Protein AF-A0A5E4B7V4-F1 (afdb_monomer_lite)

Secondary structure (DSSP, 8-state):
------S-----PPP---HHHHHHHHHHHHHHHHHSTT-B-TTT-SBP-EEETTTTEEE-HHHHHHHHHH----EEEHHHHHTS-HHHHHHHHHHHS--S---TTS-PPP---TT-----

Organism: Marmota monax (NCBI:txid9995)

InterPro domains:
  IPR000315 B-box-type zinc finger [PS50119] (36-78)
  IPR000315 B-box-type zinc finger [SM00336] (36-78)
  IPR047153 TRIM45/56/19-like [PTHR25462] (17-106)

Radius of gyration: 20.03 Å; chains: 1; bounding box: 37×35×58 Å

Structure (mmCIF, N/CA/C/O backbone):
data_AF-A0A5E4B7V4-F1
#
_entry.id   AF-A0A5E4B7V4-F1
#
loop_
_atom_site.group_PDB
_atom_site.id
_atom_site.type_symbol
_atom_site.label_atom_id
_atom_site.label_alt_id
_atom_site.label_comp_id
_atom_site.label_asym_id
_atom_site.label_entity_id
_atom_site.label_seq_id
_atom_site.pdbx_PDB_ins_code
_atom_site.Cartn_x
_atom_site.Cartn_y
_atom_site.Cartn_z
_atom_site.occupancy
_atom_site.B_iso_or_equiv
_atom_site.auth_seq_id
_atom_site.auth_comp_id
_atom_site.auth_asym_id
_atom_site.auth_atom_id
_atom_site.pdbx_PDB_model_num
ATOM 1 N N . MET A 1 1 ? 10.249 -8.109 -40.694 1.00 36.47 1 MET A N 1
ATOM 2 C CA . MET A 1 1 ? 10.141 -8.622 -42.080 1.00 36.47 1 MET A CA 1
ATOM 3 C C . MET A 1 1 ? 9.279 -9.877 -42.049 1.00 36.47 1 MET A C 1
ATOM 5 O O . MET A 1 1 ? 9.259 -10.542 -41.027 1.00 36.47 1 MET A O 1
ATOM 9 N N . ARG A 1 2 ? 8.465 -10.070 -43.091 1.00 49.50 2 ARG A N 1
ATOM 10 C CA . ARG A 1 2 ? 7.203 -10.840 -43.136 1.00 49.50 2 ARG A CA 1
ATOM 11 C C . ARG A 1 2 ? 7.325 -12.331 -42.787 1.00 49.50 2 ARG A C 1
ATOM 13 O O . ARG A 1 2 ? 8.244 -12.977 -43.273 1.00 49.50 2 ARG A O 1
ATOM 20 N N . CYS A 1 3 ? 6.285 -12.877 -42.153 1.00 35.44 3 CYS A N 1
ATOM 21 C CA . CYS A 1 3 ? 5.875 -14.269 -42.360 1.00 35.44 3 CYS A CA 1
ATOM 22 C C . CYS A 1 3 ? 4.579 -14.297 -43.186 1.00 35.44 3 CYS A C 1
ATOM 24 O O . CYS A 1 3 ? 3.659 -13.514 -42.948 1.00 35.44 3 CYS A O 1
ATOM 26 N N . LEU A 1 4 ? 4.550 -15.163 -44.199 1.00 48.69 4 LEU A N 1
ATOM 27 C CA . LEU A 1 4 ? 3.425 -15.401 -45.102 1.00 48.69 4 LEU A CA 1
ATOM 28 C C . LEU A 1 4 ? 2.627 -16.639 -44.645 1.00 48.69 4 LEU A C 1
ATOM 30 O O . LEU A 1 4 ? 3.199 -17.714 -44.556 1.00 48.69 4 LEU A O 1
ATOM 34 N N . LYS A 1 5 ? 1.310 -16.433 -44.484 1.00 45.69 5 LYS A N 1
ATOM 35 C CA . LYS A 1 5 ? 0.146 -17.285 -44.836 1.00 45.69 5 LYS A CA 1
ATOM 36 C C . LYS A 1 5 ? -0.046 -18.691 -44.217 1.00 45.69 5 LYS A C 1
ATOM 38 O O . LYS A 1 5 ? 0.752 -19.588 -44.436 1.00 45.69 5 LYS A O 1
ATOM 43 N N . GLY A 1 6 ? -1.260 -18.919 -43.695 1.00 37.03 6 GLY A N 1
ATOM 44 C CA . GLY A 1 6 ? -1.952 -20.221 -43.681 1.00 37.03 6 GLY A CA 1
ATOM 45 C C . GLY A 1 6 ? -3.281 -20.175 -42.901 1.00 37.03 6 GLY A C 1
ATOM 46 O O . GLY A 1 6 ? -3.258 -19.680 -41.781 1.00 37.03 6 GLY A O 1
ATOM 47 N N . PRO A 1 7 ? -4.435 -20.602 -43.462 1.00 56.50 7 PRO A N 1
ATOM 48 C CA . PRO A 1 7 ? -5.721 -20.585 -42.767 1.00 56.50 7 PRO A CA 1
ATOM 49 C C . PRO A 1 7 ? -5.933 -21.891 -41.990 1.00 56.50 7 PRO A C 1
ATOM 51 O O . PRO A 1 7 ? -5.760 -22.971 -42.549 1.00 56.50 7 PRO A O 1
ATOM 54 N N . GLY A 1 8 ? -6.355 -21.776 -40.733 1.00 52.19 8 GLY A N 1
ATOM 55 C CA . GLY A 1 8 ? -6.670 -22.919 -39.877 1.00 52.19 8 GLY A CA 1
ATOM 56 C C . GLY A 1 8 ? -5.513 -23.307 -38.965 1.00 52.19 8 GLY A C 1
ATOM 57 O O . GLY A 1 8 ? -4.821 -24.283 -39.222 1.00 52.19 8 GLY A O 1
ATOM 58 N N . CYS A 1 9 ? -5.339 -22.547 -37.889 1.00 39.94 9 CYS A N 1
ATOM 59 C CA . CYS A 1 9 ? -4.770 -23.068 -36.657 1.00 39.94 9 CYS A CA 1
ATOM 60 C C . CYS A 1 9 ? -5.764 -22.687 -35.568 1.00 39.94 9 CYS A C 1
ATOM 62 O O . CYS A 1 9 ? -6.059 -21.502 -35.401 1.00 39.94 9 CYS A O 1
ATOM 64 N N . ASP A 1 10 ? -6.332 -23.694 -34.918 1.00 47.66 10 ASP A N 1
ATOM 65 C CA . ASP A 1 10 ? -7.033 -23.572 -33.652 1.00 47.66 10 ASP A CA 1
ATOM 66 C C . ASP A 1 10 ? -6.253 -22.622 -32.738 1.00 47.66 10 ASP A C 1
ATOM 68 O O . ASP A 1 10 ? -5.070 -22.840 -32.465 1.00 47.66 10 ASP A O 1
ATOM 72 N N . ASP A 1 11 ? -6.892 -21.525 -32.333 1.00 47.38 11 ASP A N 1
ATOM 73 C CA . ASP A 1 11 ? -6.299 -20.535 -31.437 1.00 47.38 11 ASP A CA 1
ATOM 74 C C . ASP A 1 11 ? -6.340 -21.075 -30.000 1.00 47.38 11 ASP A C 1
ATOM 76 O O . ASP A 1 11 ? -7.063 -20.584 -29.143 1.00 47.38 11 ASP A O 1
ATOM 80 N N . ASP A 1 12 ? -5.552 -22.120 -29.747 1.00 54.62 12 ASP A N 1
ATOM 81 C CA . ASP A 1 12 ? -4.991 -22.419 -28.427 1.00 54.62 12 ASP A CA 1
ATOM 82 C C . ASP A 1 12 ? -3.708 -21.583 -28.262 1.00 54.62 12 ASP A C 1
ATOM 84 O O . ASP A 1 12 ? -2.629 -22.076 -27.936 1.00 54.62 12 ASP A O 1
ATOM 88 N N . SER A 1 13 ? -3.785 -20.288 -28.595 1.00 51.75 13 SER A N 1
ATOM 89 C CA . SER A 1 13 ? -2.737 -19.357 -28.196 1.00 51.75 13 SER A CA 1
ATOM 90 C C . SER A 1 13 ? -2.898 -19.154 -26.693 1.00 51.75 13 SER A C 1
ATOM 92 O O . SER A 1 13 ? -3.989 -18.762 -26.262 1.00 51.75 13 SER A O 1
ATOM 94 N N . PRO A 1 14 ? -1.854 -19.379 -25.870 1.00 56.81 14 PRO A N 1
ATOM 95 C CA . PRO A 1 14 ? -1.917 -18.972 -24.476 1.00 56.81 14 PRO A CA 1
ATOM 96 C C . PRO A 1 14 ? -2.301 -17.488 -24.452 1.00 56.81 14 PRO A C 1
ATOM 98 O O . PRO A 1 14 ? -1.778 -16.724 -25.277 1.00 56.81 14 PRO A O 1
ATOM 101 N N . PRO A 1 15 ? -3.254 -17.081 -23.592 1.00 60.84 15 PRO A N 1
ATOM 102 C CA . PRO A 1 15 ? -3.724 -15.707 -23.563 1.00 60.84 15 PRO A CA 1
ATOM 103 C C . PRO A 1 15 ? -2.495 -14.817 -23.449 1.00 60.84 15 PRO A C 1
ATOM 105 O O . PRO A 1 15 ? -1.705 -15.003 -22.530 1.00 60.84 15 PRO A O 1
ATOM 108 N N . LEU A 1 16 ? -2.304 -13.914 -24.419 1.00 56.62 16 LEU A N 1
ATOM 109 C CA . LEU A 1 16 ? -1.231 -12.923 -24.388 1.00 56.62 16 LEU A CA 1
ATOM 110 C C . LEU A 1 16 ? -1.177 -12.363 -22.967 1.00 56.62 16 LEU A C 1
ATOM 112 O O . LEU A 1 16 ? -2.162 -11.759 -22.532 1.00 56.62 16 LEU A O 1
ATOM 116 N N . ASP A 1 17 ? -0.087 -12.629 -22.240 1.00 65.44 17 ASP A N 1
ATOM 117 C CA . ASP A 1 17 ? 0.068 -12.201 -20.854 1.00 65.44 17 ASP A CA 1
ATOM 118 C C . ASP A 1 17 ? -0.070 -10.679 -20.839 1.00 65.44 17 ASP A C 1
ATOM 120 O O . ASP A 1 17 ? 0.830 -9.933 -21.238 1.00 65.44 17 ASP A O 1
ATOM 124 N N . ASN A 1 18 ? -1.249 -10.189 -20.458 1.00 77.38 18 ASN A N 1
ATOM 125 C CA . ASN A 1 18 ? -1.529 -8.765 -20.404 1.00 77.38 18 ASN A CA 1
ATOM 126 C C . ASN A 1 18 ? -0.908 -8.233 -19.113 1.00 77.38 18 ASN A C 1
ATOM 128 O O . ASN A 1 18 ? -1.614 -7.810 -18.202 1.00 77.38 18 ASN A O 1
ATOM 132 N N . VAL A 1 19 ? 0.426 -8.242 -19.047 1.00 78.38 19 VAL A N 1
ATOM 133 C CA . VAL A 1 19 ? 1.234 -7.840 -17.884 1.00 78.38 19 VAL A CA 1
ATOM 134 C C . VAL A 1 19 ? 0.817 -6.458 -17.375 1.00 78.38 19 VAL A C 1
ATOM 136 O O . VAL A 1 19 ? 0.809 -6.198 -16.175 1.00 78.38 19 VAL A O 1
ATOM 139 N N . PHE A 1 20 ? 0.397 -5.566 -18.279 1.00 78.69 20 PHE A N 1
ATOM 140 C CA . PHE A 1 20 ? -0.181 -4.274 -17.913 1.00 78.69 20 PHE A CA 1
ATOM 141 C C . PHE A 1 20 ? -1.455 -4.411 -17.067 1.00 78.69 20 PHE A C 1
ATOM 143 O O . PHE A 1 20 ? -1.584 -3.756 -16.032 1.00 78.69 20 PHE A O 1
ATOM 150 N N . PHE A 1 21 ? -2.396 -5.246 -17.511 1.00 77.62 21 PHE A N 1
ATOM 151 C CA . PHE A 1 21 ? -3.659 -5.472 -16.818 1.00 77.62 21 PHE A CA 1
ATOM 152 C C . PHE A 1 21 ? -3.432 -6.161 -15.472 1.00 77.62 21 PHE A C 1
ATOM 154 O O . PHE A 1 21 ? -3.998 -5.731 -14.472 1.00 77.62 21 PHE A O 1
ATOM 161 N N . GLU A 1 22 ? -2.542 -7.152 -15.418 1.00 80.56 22 GLU A N 1
ATOM 162 C CA . GLU A 1 22 ? -2.170 -7.814 -14.165 1.00 80.56 22 GLU A CA 1
ATOM 163 C C . GLU A 1 22 ? -1.540 -6.843 -13.166 1.00 80.56 22 GLU A C 1
ATOM 165 O O . GLU A 1 22 ? -1.892 -6.850 -11.985 1.00 80.56 22 GLU A O 1
ATOM 170 N N . ASN A 1 23 ? -0.645 -5.966 -13.632 1.00 81.44 23 ASN A N 1
ATOM 171 C CA . ASN A 1 23 ? -0.013 -4.973 -12.774 1.00 81.44 23 ASN A CA 1
ATOM 172 C C . ASN A 1 23 ? -1.032 -3.958 -12.239 1.00 81.44 23 ASN A C 1
ATOM 174 O O . ASN A 1 23 ? -1.06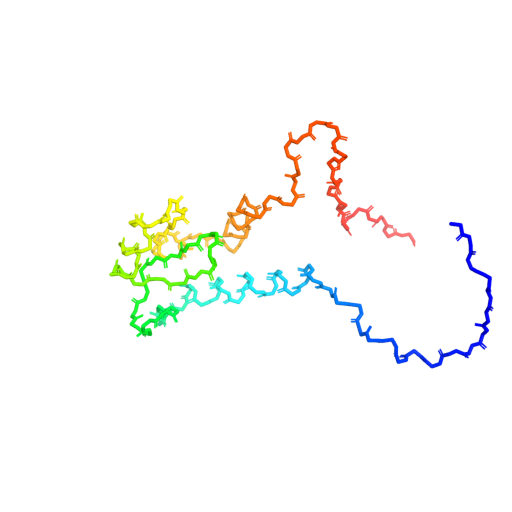7 -3.660 -11.045 1.00 81.44 23 ASN A O 1
ATOM 178 N N . LEU A 1 24 ? -1.926 -3.481 -13.108 1.00 84.38 24 LEU A N 1
ATOM 179 C CA . LEU A 1 24 ? -3.013 -2.595 -12.705 1.00 84.38 24 LEU A CA 1
ATOM 180 C C . LEU A 1 24 ? -3.936 -3.273 -11.685 1.00 84.38 24 LEU A C 1
ATOM 182 O O . LEU A 1 24 ? -4.287 -2.675 -10.667 1.00 84.38 24 LEU A O 1
ATOM 186 N N . GLN A 1 25 ? -4.313 -4.525 -11.934 1.00 85.44 25 GLN A N 1
ATOM 187 C CA . GLN A 1 25 ? -5.161 -5.297 -11.035 1.00 85.44 25 GLN A CA 1
ATOM 188 C C . GLN A 1 25 ? -4.486 -5.506 -9.675 1.00 85.44 25 GLN A C 1
ATOM 190 O O . GLN A 1 25 ? -5.149 -5.361 -8.646 1.00 85.44 25 GLN A O 1
ATOM 195 N N . ARG A 1 26 ? -3.174 -5.773 -9.650 1.00 84.81 26 ARG A N 1
ATOM 196 C CA . ARG A 1 26 ? -2.383 -5.870 -8.416 1.00 84.81 26 ARG A CA 1
ATOM 197 C C . ARG A 1 26 ? -2.438 -4.567 -7.620 1.00 84.81 26 ARG A C 1
ATOM 199 O O . ARG A 1 26 ? -2.809 -4.601 -6.447 1.00 84.81 26 ARG A O 1
ATOM 206 N N . HIS A 1 27 ? -2.172 -3.423 -8.251 1.00 86.81 27 HIS A N 1
ATOM 207 C CA . HIS A 1 27 ? -2.225 -2.124 -7.572 1.00 86.81 27 HIS A CA 1
ATOM 208 C C . HIS A 1 27 ? -3.632 -1.795 -7.042 1.00 86.81 27 HIS A C 1
ATOM 210 O O . HIS A 1 27 ? -3.781 -1.303 -5.923 1.00 86.81 27 HIS A O 1
ATOM 216 N N . ILE A 1 28 ? -4.687 -2.094 -7.808 1.00 87.88 28 ILE A N 1
ATOM 217 C CA . ILE A 1 28 ? -6.074 -1.895 -7.356 1.00 87.88 28 ILE A CA 1
ATOM 218 C C . ILE A 1 28 ? -6.398 -2.812 -6.170 1.00 87.88 28 ILE A C 1
ATOM 220 O O . ILE A 1 28 ? -7.060 -2.386 -5.222 1.00 87.88 28 ILE A O 1
ATOM 224 N N . SER A 1 29 ? -5.934 -4.062 -6.204 1.00 88.06 29 SER A N 1
ATOM 225 C CA . SER A 1 29 ? -6.131 -5.020 -5.113 1.00 88.06 29 SER A CA 1
ATOM 226 C C . SER A 1 29 ? -5.492 -4.526 -3.818 1.00 88.06 29 SER A C 1
ATOM 228 O O . SER A 1 29 ? -6.122 -4.556 -2.763 1.00 88.06 29 SER A O 1
ATOM 230 N N . VAL A 1 30 ? -4.269 -4.009 -3.908 1.00 87.75 30 VAL A N 1
ATOM 231 C CA . VAL A 1 30 ? -3.575 -3.381 -2.784 1.00 87.75 30 VAL A CA 1
ATOM 232 C C . VAL A 1 30 ? -4.354 -2.184 -2.253 1.00 87.75 30 VAL A C 1
ATOM 234 O O . VAL A 1 30 ? -4.552 -2.079 -1.048 1.00 87.75 30 VAL A O 1
ATOM 237 N N . TYR A 1 31 ? -4.810 -1.281 -3.126 1.00 89.12 31 TYR A N 1
ATOM 238 C CA . TYR A 1 31 ? -5.559 -0.099 -2.694 1.00 89.12 31 TYR A CA 1
ATOM 239 C C . TYR A 1 31 ? -6.796 -0.486 -1.878 1.00 89.12 31 TYR A C 1
ATOM 241 O O . TYR A 1 31 ? -7.067 0.097 -0.829 1.00 89.12 31 TYR A O 1
ATOM 249 N N . ARG A 1 32 ? -7.518 -1.523 -2.321 1.00 89.00 32 ARG A N 1
ATOM 250 C CA . ARG A 1 32 ? -8.651 -2.085 -1.572 1.00 89.00 32 ARG A CA 1
ATOM 251 C C . ARG A 1 32 ? -8.220 -2.639 -0.217 1.00 89.00 32 ARG A C 1
ATOM 253 O O . ARG A 1 32 ? -8.911 -2.414 0.766 1.00 89.00 32 ARG A O 1
ATOM 260 N N . GLN A 1 33 ? -7.078 -3.317 -0.155 1.00 88.38 33 GLN A N 1
ATOM 261 C CA . GLN A 1 33 ? -6.533 -3.824 1.102 1.00 88.38 33 GLN A CA 1
ATOM 262 C C . GLN A 1 33 ? -6.125 -2.696 2.059 1.00 88.38 33 GLN A C 1
ATOM 264 O O . GLN A 1 33 ? -6.333 -2.821 3.256 1.00 88.38 33 GLN A O 1
ATOM 269 N N . ILE A 1 34 ? -5.585 -1.588 1.548 1.00 88.12 34 ILE A N 1
ATOM 270 C CA . ILE A 1 34 ? -5.258 -0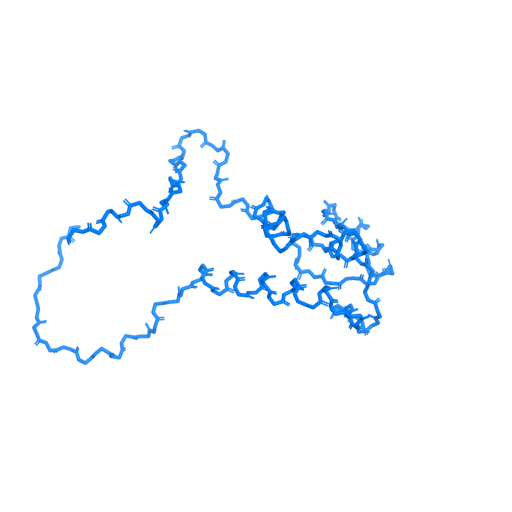.398 2.346 1.00 88.12 34 ILE A CA 1
ATOM 271 C C . ILE A 1 34 ? -6.532 0.260 2.888 1.00 88.12 34 ILE A C 1
ATOM 273 O O . ILE A 1 34 ? -6.554 0.685 4.041 1.00 88.12 34 ILE A O 1
ATOM 277 N N . GLN A 1 35 ? -7.590 0.335 2.078 1.00 85.50 35 GLN A N 1
ATOM 278 C CA . GLN A 1 35 ? -8.908 0.823 2.503 1.00 85.50 35 GLN A CA 1
ATOM 279 C C . GLN A 1 35 ? -9.538 -0.068 3.585 1.00 85.50 35 GLN A C 1
ATOM 281 O O . GLN A 1 35 ? -10.296 0.424 4.418 1.00 85.50 35 GLN A O 1
ATOM 286 N N . ASP A 1 36 ? -9.197 -1.358 3.616 1.00 85.56 36 ASP A N 1
ATOM 287 C CA . ASP A 1 36 ? -9.651 -2.267 4.661 1.00 85.56 36 ASP A CA 1
ATOM 288 C C . ASP A 1 36 ? -9.036 -1.910 6.031 1.00 85.56 36 ASP A C 1
ATOM 290 O O . ASP A 1 36 ? -7.849 -1.582 6.169 1.00 85.56 36 ASP A O 1
ATOM 294 N N . ALA A 1 37 ? -9.863 -1.969 7.077 1.00 73.19 37 ALA A N 1
ATOM 295 C CA . ALA A 1 37 ? -9.444 -1.701 8.453 1.00 73.19 37 ALA A CA 1
ATOM 296 C C . ALA A 1 37 ? -8.481 -2.774 9.000 1.00 73.19 37 ALA A C 1
ATOM 298 O O . ALA A 1 37 ? -7.750 -2.513 9.952 1.00 73.19 37 ALA A O 1
ATOM 299 N N . GLN A 1 38 ? -8.450 -3.958 8.386 1.00 81.38 38 GLN A N 1
ATOM 300 C CA . GLN A 1 38 ? -7.626 -5.109 8.754 1.00 81.38 38 GLN A CA 1
ATOM 301 C C . GLN A 1 38 ? -6.431 -5.291 7.806 1.00 81.38 38 GLN A C 1
ATOM 303 O O . GLN A 1 38 ? -5.927 -6.404 7.643 1.00 81.38 38 GLN A O 1
ATOM 308 N N . ALA A 1 39 ? -5.961 -4.214 7.167 1.00 88.94 39 ALA A N 1
ATOM 309 C CA . ALA A 1 39 ? -4.724 -4.242 6.395 1.00 88.94 39 ALA A CA 1
ATOM 310 C C . ALA A 1 39 ? -3.589 -4.837 7.249 1.00 88.94 39 ALA A C 1
ATOM 312 O O . ALA A 1 39 ? -3.200 -4.268 8.268 1.00 88.94 39 ALA A O 1
ATOM 313 N N . ALA A 1 40 ? -3.080 -6.000 6.844 1.00 92.56 40 ALA A N 1
ATOM 314 C CA . ALA A 1 40 ? -2.097 -6.762 7.602 1.00 92.56 40 ALA A CA 1
ATOM 315 C C . ALA A 1 40 ? -0.718 -6.680 6.948 1.00 92.56 40 ALA A C 1
ATOM 317 O O . ALA A 1 40 ? -0.583 -6.700 5.723 1.00 92.56 40 ALA A O 1
ATOM 318 N N . CYS A 1 41 ? 0.316 -6.639 7.780 1.00 93.31 41 CYS A N 1
ATOM 319 C CA . CYS A 1 41 ? 1.706 -6.661 7.372 1.00 93.31 41 CYS A CA 1
ATOM 320 C C . CYS A 1 41 ? 1.988 -7.935 6.572 1.00 93.31 41 CYS A C 1
ATOM 322 O O . CYS A 1 41 ? 1.725 -9.049 7.037 1.00 93.31 41 CYS A O 1
ATOM 324 N N . THR A 1 42 ? 2.581 -7.784 5.390 1.00 90.94 42 THR A N 1
ATOM 325 C CA . THR A 1 42 ? 2.886 -8.901 4.490 1.00 90.94 42 THR A CA 1
ATOM 326 C C . THR A 1 42 ? 3.845 -9.905 5.140 1.00 90.94 42 THR A C 1
ATOM 328 O O . THR A 1 42 ? 3.756 -11.102 4.875 1.00 90.94 42 THR A O 1
ATOM 331 N N . ARG A 1 43 ? 4.727 -9.439 6.037 1.00 90.38 43 ARG A N 1
ATOM 332 C CA . ARG A 1 43 ? 5.763 -10.262 6.675 1.00 90.38 43 ARG A CA 1
ATOM 333 C C . ARG A 1 43 ? 5.291 -10.999 7.927 1.00 90.38 43 ARG A C 1
ATOM 335 O O . ARG A 1 43 ? 5.583 -12.180 8.072 1.00 90.38 43 ARG A O 1
ATOM 342 N N . CYS A 1 44 ? 4.619 -10.307 8.847 1.00 92.50 44 CYS A N 1
ATOM 343 C CA . CYS A 1 44 ? 4.292 -10.855 10.171 1.00 92.50 44 CYS A CA 1
ATOM 344 C C . CYS A 1 44 ? 2.793 -10.963 10.470 1.00 92.50 44 CYS A C 1
ATOM 346 O O . CYS A 1 44 ? 2.451 -11.432 11.546 1.00 92.50 44 CYS A O 1
ATOM 348 N N . ARG A 1 45 ? 1.910 -10.557 9.544 1.00 92.00 45 ARG A N 1
ATOM 349 C CA . ARG A 1 45 ? 0.437 -10.601 9.675 1.00 92.00 45 ARG A CA 1
ATOM 350 C C . ARG A 1 45 ? -0.181 -9.738 10.787 1.00 92.00 45 ARG A C 1
ATOM 352 O O . ARG A 1 45 ? -1.399 -9.692 10.887 1.00 92.00 45 ARG A O 1
ATOM 359 N N . GLU A 1 46 ? 0.630 -9.006 11.541 1.00 93.00 46 GLU A N 1
ATOM 360 C CA . GLU A 1 46 ? 0.195 -7.934 12.447 1.00 93.00 46 GLU A CA 1
ATOM 361 C C . GLU A 1 46 ? -0.442 -6.761 11.678 1.00 93.00 46 GLU A C 1
ATOM 363 O O . GLU A 1 46 ? -0.183 -6.633 10.477 1.00 93.00 46 GLU A O 1
ATOM 368 N N . PRO A 1 47 ? -1.227 -5.876 12.323 1.00 92.06 47 PRO A N 1
ATOM 369 C CA . PRO A 1 47 ? -1.778 -4.691 11.665 1.00 92.06 47 PRO A CA 1
ATOM 370 C C . PRO A 1 47 ? -0.677 -3.857 10.993 1.00 92.06 47 PRO A C 1
ATOM 372 O O . PRO A 1 47 ? 0.389 -3.614 11.564 1.00 92.06 47 PRO A O 1
ATOM 375 N N . ALA A 1 48 ? -0.922 -3.471 9.743 1.00 94.12 48 ALA A N 1
ATOM 376 C CA . ALA A 1 48 ? -0.012 -2.650 8.963 1.00 94.12 48 ALA A CA 1
ATOM 377 C C . ALA A 1 48 ? -0.281 -1.162 9.192 1.00 94.12 48 ALA A C 1
ATOM 379 O O . ALA A 1 48 ? -1.428 -0.716 9.217 1.00 94.12 48 ALA A O 1
ATOM 380 N N . ASP A 1 49 ? 0.806 -0.399 9.257 1.00 93.12 49 ASP A N 1
ATOM 381 C CA . ASP A 1 49 ? 0.784 1.053 9.439 1.00 93.12 49 ASP A CA 1
ATOM 382 C C . ASP A 1 49 ? 1.340 1.780 8.211 1.00 93.12 49 ASP A C 1
ATOM 384 O O . ASP A 1 49 ? 0.946 2.911 7.933 1.00 93.12 49 ASP A O 1
ATOM 388 N N . PHE A 1 50 ? 2.216 1.120 7.445 1.00 92.62 50 PHE A N 1
ATOM 389 C CA . PHE A 1 50 ? 2.925 1.683 6.299 1.00 92.62 50 PHE A CA 1
ATOM 390 C C . PHE A 1 50 ? 2.763 0.839 5.033 1.00 92.62 50 PHE A C 1
ATOM 392 O O . PHE A 1 50 ? 2.614 -0.383 5.081 1.00 92.62 50 PHE A O 1
ATOM 399 N N . TRP A 1 51 ? 2.838 1.507 3.886 1.00 92.38 51 TRP A N 1
ATOM 400 C CA . TRP A 1 51 ? 2.923 0.899 2.563 1.00 92.38 51 TRP A CA 1
ATOM 401 C C . TRP A 1 51 ? 4.186 1.391 1.861 1.00 92.38 51 TRP A C 1
ATOM 403 O O . TRP A 1 51 ? 4.390 2.600 1.754 1.00 92.38 51 TRP A O 1
ATOM 413 N N . CYS A 1 52 ? 5.016 0.468 1.377 1.00 89.81 52 CYS A N 1
ATOM 414 C CA . CYS A 1 52 ? 6.212 0.779 0.592 1.00 89.81 52 CYS A CA 1
ATOM 415 C C . CYS A 1 52 ? 5.895 0.748 -0.910 1.00 89.81 52 CYS A C 1
ATOM 417 O O . CYS A 1 52 ? 5.370 -0.251 -1.404 1.00 89.81 52 CYS A O 1
ATOM 419 N N . PHE A 1 53 ? 6.232 1.817 -1.639 1.00 84.19 53 PHE A N 1
ATOM 420 C CA . PHE A 1 53 ? 5.894 1.969 -3.061 1.00 84.19 53 PHE A CA 1
ATOM 421 C C . PHE A 1 53 ? 6.771 1.141 -4.000 1.00 84.19 53 PHE A C 1
ATOM 423 O O . PHE A 1 53 ? 6.324 0.787 -5.088 1.00 84.19 53 PHE A O 1
ATOM 430 N N . GLU A 1 54 ? 8.003 0.845 -3.601 1.00 84.06 54 GLU A N 1
ATOM 431 C CA . GLU A 1 54 ? 8.969 0.090 -4.400 1.00 84.06 54 GLU A CA 1
ATOM 432 C C . GLU A 1 54 ? 8.858 -1.413 -4.163 1.00 84.06 54 GLU A C 1
ATOM 434 O O . GLU A 1 54 ? 9.074 -2.202 -5.075 1.00 84.06 54 GLU A O 1
ATOM 439 N N . CYS A 1 55 ? 8.535 -1.824 -2.936 1.00 85.56 55 CYS A N 1
ATOM 440 C CA . CYS A 1 55 ? 8.338 -3.240 -2.619 1.00 85.56 55 CYS A CA 1
ATOM 441 C C . CYS A 1 55 ? 6.904 -3.706 -2.824 1.00 85.56 55 CYS A C 1
ATOM 443 O O . CYS A 1 55 ? 6.664 -4.909 -2.776 1.00 85.56 55 CYS A O 1
ATOM 445 N N . GLU A 1 56 ? 5.975 -2.764 -2.976 1.00 86.44 56 GLU A N 1
ATOM 446 C CA . GLU A 1 56 ? 4.543 -3.018 -3.021 1.00 86.44 56 GLU A CA 1
ATOM 447 C C . GLU A 1 56 ? 4.082 -3.914 -1.855 1.00 86.44 56 GLU A C 1
ATOM 449 O O . GLU A 1 56 ? 3.416 -4.936 -2.040 1.00 86.44 56 GLU A O 1
ATOM 454 N N . GLN A 1 57 ? 4.476 -3.553 -0.628 1.00 89.12 57 GLN A N 1
ATOM 455 C CA . GLN A 1 57 ? 4.193 -4.343 0.574 1.00 89.12 57 GLN A CA 1
ATOM 456 C C . GLN A 1 57 ? 3.656 -3.502 1.727 1.00 89.12 57 GLN A C 1
ATOM 458 O O . GLN A 1 57 ? 4.079 -2.366 1.958 1.00 89.12 57 GLN A O 1
ATOM 463 N N . LEU A 1 58 ? 2.753 -4.125 2.488 1.00 92.56 58 LEU A N 1
ATOM 464 C CA . LEU A 1 58 ? 2.226 -3.615 3.746 1.00 92.56 58 LEU A CA 1
ATOM 465 C C . LEU A 1 58 ? 3.186 -3.965 4.879 1.00 92.56 58 LEU A C 1
ATOM 467 O O . LEU A 1 58 ? 3.568 -5.125 5.049 1.00 92.56 58 LEU A O 1
ATOM 47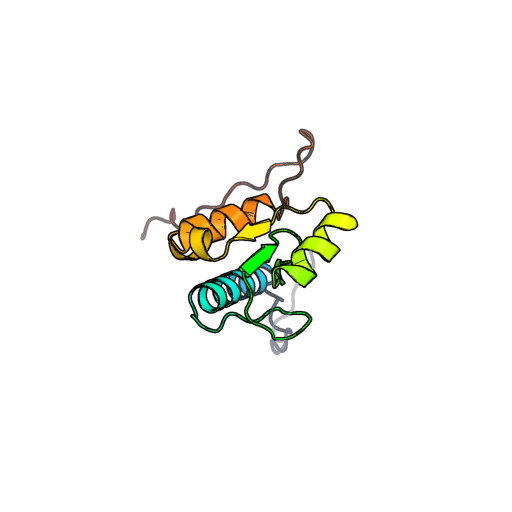1 N N . LEU A 1 59 ? 3.541 -2.974 5.687 1.00 93.69 59 LEU A N 1
ATOM 472 C CA . LEU A 1 59 ? 4.503 -3.101 6.771 1.00 93.69 59 LEU A CA 1
ATOM 473 C C . LEU A 1 59 ? 3.893 -2.562 8.068 1.00 93.69 59 LEU A C 1
ATOM 475 O O . LEU A 1 59 ? 3.330 -1.469 8.110 1.00 93.69 59 LEU A O 1
ATOM 479 N N . CYS A 1 60 ? 4.022 -3.322 9.153 1.00 94.81 60 CYS A N 1
ATOM 480 C CA . CYS A 1 60 ? 3.832 -2.777 10.496 1.00 94.81 60 CYS A CA 1
ATOM 481 C C . CYS A 1 60 ? 5.035 -1.905 10.875 1.00 94.81 60 CYS A C 1
ATOM 483 O O . CYS A 1 60 ? 6.118 -2.057 10.300 1.00 94.81 60 CYS A O 1
ATOM 485 N N . SER A 1 61 ? 4.882 -1.057 11.890 1.00 93.25 61 SER A N 1
ATOM 486 C CA . SER A 1 61 ? 5.942 -0.153 12.364 1.00 93.25 61 SER A CA 1
ATOM 487 C C . SER A 1 61 ? 7.311 -0.838 12.570 1.00 93.25 61 SER A C 1
ATOM 489 O O . SER A 1 61 ? 8.335 -0.333 12.116 1.00 93.25 61 SER A O 1
ATOM 491 N N . LYS A 1 62 ? 7.343 -2.049 13.153 1.00 93.50 62 LYS A N 1
ATOM 492 C CA . LYS A 1 62 ? 8.593 -2.812 13.365 1.00 93.50 62 LYS A CA 1
ATOM 493 C C . LYS A 1 62 ? 9.230 -3.293 12.059 1.00 93.50 62 LYS A C 1
ATOM 495 O O . LYS A 1 62 ? 10.446 -3.243 11.898 1.00 93.50 62 LYS A O 1
ATOM 500 N N . CYS A 1 63 ? 8.415 -3.802 11.132 1.00 93.62 63 CYS A N 1
ATOM 501 C CA . CYS A 1 63 ? 8.918 -4.263 9.839 1.00 93.62 63 CYS A CA 1
ATOM 502 C C . CYS A 1 63 ? 9.373 -3.087 8.977 1.00 93.62 63 CYS A C 1
ATOM 504 O O . CYS A 1 63 ? 10.333 -3.240 8.233 1.00 93.62 63 CYS A O 1
ATOM 506 N N . PHE A 1 64 ? 8.716 -1.934 9.101 1.00 92.50 64 PHE A N 1
ATOM 507 C CA . PHE A 1 64 ? 9.093 -0.707 8.419 1.00 92.50 64 PHE A CA 1
ATOM 508 C C . PHE A 1 64 ? 10.441 -0.161 8.901 1.00 92.50 64 PHE A C 1
ATOM 510 O O . PHE A 1 64 ? 11.293 0.131 8.069 1.00 92.50 64 PHE A O 1
ATOM 517 N N . GLU A 1 65 ? 10.683 -0.105 10.213 1.00 91.38 65 GLU A N 1
ATOM 518 C CA . GLU A 1 65 ? 11.976 0.335 10.759 1.00 91.38 65 GLU A CA 1
ATOM 519 C C . GLU A 1 65 ? 13.123 -0.567 10.281 1.00 91.38 65 GLU A C 1
ATOM 521 O O . GLU A 1 65 ? 14.139 -0.089 9.771 1.00 91.38 65 GLU A O 1
ATOM 526 N N . ALA A 1 66 ? 12.922 -1.887 10.350 1.00 90.62 66 ALA A N 1
ATOM 527 C CA . ALA A 1 66 ? 13.880 -2.845 9.812 1.00 90.62 66 ALA A CA 1
ATOM 528 C C . ALA A 1 66 ? 14.070 -2.675 8.296 1.00 90.62 66 ALA A C 1
ATOM 530 O O . ALA A 1 66 ? 15.189 -2.773 7.804 1.00 90.62 66 ALA A O 1
ATOM 531 N N . HIS A 1 67 ? 12.996 -2.408 7.551 1.00 90.75 67 HIS A N 1
ATOM 532 C CA . HIS A 1 67 ? 13.050 -2.180 6.107 1.00 90.75 67 HIS A CA 1
ATOM 533 C C . HIS A 1 67 ? 13.868 -0.932 5.758 1.00 90.75 67 HIS A C 1
ATOM 535 O O . HIS A 1 67 ? 14.765 -1.008 4.921 1.00 90.75 67 HIS A O 1
ATOM 541 N N . GLN A 1 68 ? 13.629 0.185 6.452 1.00 87.12 68 GLN A N 1
ATOM 542 C CA . GLN A 1 68 ? 14.341 1.448 6.238 1.00 87.12 68 GLN A CA 1
ATOM 543 C C . GLN A 1 68 ? 15.819 1.394 6.611 1.00 87.12 68 GLN A C 1
ATOM 545 O O . GLN A 1 68 ? 16.631 2.093 6.004 1.00 87.12 68 GLN A O 1
ATOM 550 N N . TRP A 1 69 ? 16.179 0.568 7.596 1.00 87.38 69 TRP A N 1
ATOM 551 C CA . TRP A 1 69 ? 17.572 0.393 7.995 1.00 87.38 69 TRP A CA 1
ATOM 552 C C . TRP A 1 69 ? 18.441 -0.113 6.837 1.00 87.38 69 TRP A C 1
ATOM 554 O O . TRP A 1 69 ? 19.574 0.334 6.662 1.00 87.38 69 TRP A O 1
ATOM 564 N N . PHE A 1 70 ? 17.902 -1.033 6.031 1.00 78.88 70 PHE A N 1
ATOM 565 C CA . PHE A 1 70 ? 18.625 -1.635 4.911 1.00 78.88 70 PHE A CA 1
ATOM 566 C C . PHE A 1 70 ? 18.354 -0.939 3.575 1.00 78.88 70 PHE A C 1
ATOM 568 O O . PHE A 1 70 ? 19.242 -0.899 2.724 1.00 78.88 70 PHE A O 1
ATOM 575 N N . LEU A 1 71 ? 17.149 -0.400 3.372 1.00 83.06 71 LEU A N 1
ATOM 576 C CA . LEU A 1 71 ? 16.693 0.121 2.086 1.00 83.06 71 LEU A CA 1
ATOM 577 C C . LEU A 1 71 ? 16.066 1.507 2.253 1.00 83.06 71 LEU A C 1
ATOM 579 O O . LEU A 1 71 ? 15.114 1.693 3.003 1.00 83.06 71 LEU A O 1
ATOM 583 N N . LYS A 1 72 ? 16.546 2.490 1.487 1.00 84.38 72 LYS A N 1
ATOM 584 C CA . LYS A 1 72 ? 15.964 3.844 1.451 1.00 84.38 72 LYS A CA 1
ATOM 585 C C . LYS A 1 72 ? 14.782 3.918 0.486 1.00 84.38 72 LYS A C 1
ATOM 587 O O . LYS A 1 72 ? 14.828 4.647 -0.498 1.00 84.38 72 LYS A O 1
ATOM 592 N N . HIS A 1 73 ? 13.765 3.110 0.748 1.00 88.12 73 HIS A N 1
ATOM 593 C CA . HIS A 1 73 ? 12.531 3.091 -0.030 1.00 88.12 73 HIS A CA 1
ATOM 594 C C . HIS A 1 73 ? 11.534 4.125 0.491 1.00 88.12 73 HIS A C 1
ATOM 596 O O . HIS A 1 73 ? 11.470 4.394 1.696 1.00 88.12 73 HIS A O 1
ATOM 602 N N . GLU A 1 74 ? 10.737 4.679 -0.416 1.00 84.75 74 GLU A N 1
ATOM 603 C CA . GLU A 1 74 ? 9.616 5.531 -0.072 1.00 84.75 74 GLU A CA 1
ATOM 604 C C . GLU A 1 74 ? 8.477 4.667 0.483 1.00 84.75 74 GLU A C 1
ATOM 606 O O . GLU A 1 74 ? 7.873 3.834 -0.198 1.00 84.75 74 GLU A O 1
ATOM 611 N N . ALA A 1 75 ? 8.153 4.875 1.756 1.00 88.81 75 ALA A N 1
ATOM 612 C CA . ALA A 1 75 ? 6.940 4.328 2.337 1.00 88.81 75 ALA A CA 1
ATOM 613 C C . ALA A 1 75 ? 6.086 5.449 2.906 1.00 88.81 75 ALA A C 1
ATOM 615 O O . ALA A 1 75 ? 6.604 6.392 3.506 1.00 88.81 75 ALA A O 1
ATOM 616 N N . ARG A 1 76 ? 4.769 5.322 2.741 1.00 90.88 76 ARG A N 1
ATOM 617 C CA . ARG A 1 76 ? 3.799 6.260 3.308 1.00 90.88 76 ARG A CA 1
ATOM 618 C C . ARG A 1 76 ? 2.862 5.574 4.294 1.00 90.88 76 ARG A C 1
ATOM 620 O O . ARG A 1 76 ? 2.581 4.381 4.144 1.00 90.88 76 ARG A O 1
ATOM 627 N N . PRO A 1 77 ? 2.387 6.305 5.314 1.00 92.25 77 PRO A N 1
ATOM 628 C CA . PRO A 1 77 ? 1.475 5.754 6.300 1.00 92.25 77 PRO A CA 1
ATOM 629 C C . PRO A 1 77 ? 0.099 5.485 5.681 1.00 92.25 77 PRO A C 1
ATOM 631 O O . PRO A 1 77 ? -0.423 6.276 4.891 1.00 92.25 77 PRO A O 1
ATOM 634 N N . LEU A 1 78 ? -0.536 4.386 6.084 1.00 92.38 78 LEU A N 1
ATOM 635 C CA . LEU A 1 78 ? -1.850 3.981 5.585 1.0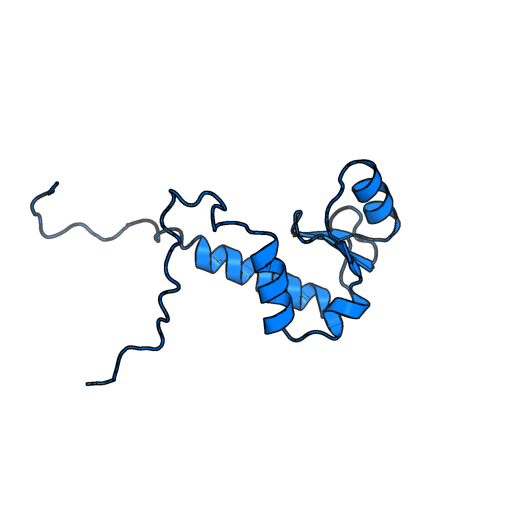0 92.38 78 LEU A CA 1
ATOM 636 C C . LEU A 1 78 ? -2.929 5.023 5.893 1.00 92.38 78 LEU A C 1
ATOM 638 O O . LEU A 1 78 ? -3.863 5.174 5.112 1.00 92.38 78 LEU A O 1
ATOM 642 N N . ALA A 1 79 ? -2.805 5.756 7.002 1.00 90.12 79 ALA A N 1
ATOM 643 C CA . ALA A 1 79 ? -3.730 6.831 7.356 1.00 90.12 79 ALA A CA 1
ATOM 644 C C . ALA A 1 79 ? -3.804 7.921 6.269 1.00 90.12 79 ALA A C 1
ATOM 646 O O . ALA A 1 79 ? -4.896 8.364 5.921 1.00 90.12 79 ALA A O 1
ATOM 647 N N . GLU A 1 80 ? -2.664 8.298 5.681 1.00 89.94 80 GLU A N 1
ATOM 648 C CA . GLU A 1 80 ? -2.617 9.250 4.564 1.00 89.94 80 GLU A CA 1
ATOM 649 C C . GLU A 1 80 ? -3.114 8.642 3.253 1.00 89.94 80 GLU A C 1
ATOM 651 O O . GLU A 1 80 ? -3.668 9.344 2.413 1.00 89.94 80 GLU A O 1
ATOM 656 N N . LEU A 1 81 ? -2.890 7.347 3.031 1.00 89.06 81 LEU A N 1
ATOM 657 C CA . LEU A 1 81 ? -3.315 6.682 1.796 1.00 89.06 81 LEU A CA 1
ATOM 658 C C . LEU A 1 81 ? -4.828 6.446 1.766 1.00 89.06 81 LEU A C 1
ATOM 660 O O . LEU A 1 81 ? -5.437 6.513 0.703 1.00 89.06 81 LEU A O 1
ATOM 664 N N . ARG A 1 82 ? -5.449 6.225 2.929 1.00 90.25 82 ARG A N 1
ATOM 665 C CA . ARG A 1 82 ? -6.904 6.070 3.068 1.00 90.25 82 ARG A CA 1
ATOM 666 C C . ARG A 1 82 ? -7.676 7.354 2.778 1.00 90.25 82 ARG A C 1
ATOM 668 O O . ARG A 1 82 ? -8.817 7.275 2.334 1.00 90.25 82 ARG A O 1
ATOM 675 N N . SER A 1 83 ? -7.073 8.523 3.000 1.00 88.81 83 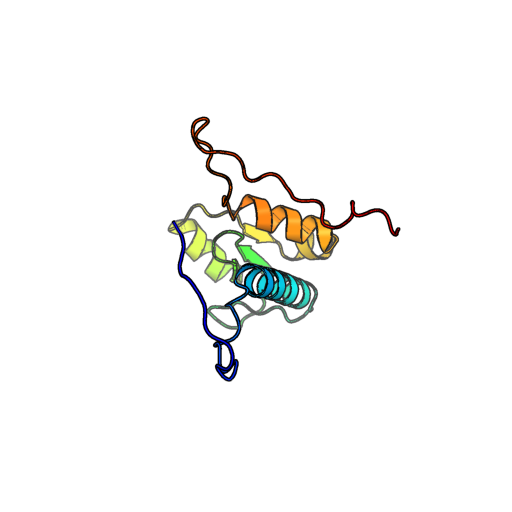SER A N 1
ATOM 676 C CA . SER A 1 83 ? -7.691 9.810 2.657 1.00 88.81 83 SER A CA 1
ATOM 677 C C . SER A 1 83 ? -7.559 10.179 1.174 1.00 88.81 83 SER A C 1
ATOM 679 O O . SER A 1 83 ? -8.205 11.126 0.730 1.00 88.81 83 SER A O 1
ATOM 681 N N . GLN A 1 84 ? -6.762 9.434 0.400 1.00 86.69 84 GLN A N 1
ATOM 682 C CA . GLN A 1 84 ? -6.549 9.666 -1.030 1.00 86.69 84 GLN A CA 1
ATOM 683 C C . GLN A 1 84 ? -7.565 8.911 -1.890 1.00 86.69 84 GLN A C 1
ATOM 685 O O . GLN A 1 84 ? -7.984 7.787 -1.588 1.00 86.69 84 GLN A O 1
ATOM 690 N N . SER A 1 85 ? -7.916 9.500 -3.033 1.00 87.56 85 SER A N 1
ATOM 691 C CA . SER A 1 85 ? -8.695 8.802 -4.052 1.00 87.56 85 SER A CA 1
ATOM 692 C C . SER A 1 85 ? -7.886 7.671 -4.699 1.00 87.56 85 SER A C 1
ATOM 694 O O . SER A 1 85 ? -6.654 7.694 -4.748 1.00 87.56 85 SER A O 1
ATOM 696 N N . ALA A 1 86 ? -8.587 6.692 -5.279 1.00 84.12 86 ALA A N 1
ATOM 697 C CA . ALA A 1 86 ? -7.950 5.598 -6.014 1.00 84.12 86 ALA A CA 1
ATOM 698 C C . ALA A 1 86 ? -7.039 6.111 -7.143 1.00 84.12 86 ALA A C 1
ATOM 700 O O . ALA A 1 86 ? -5.989 5.536 -7.411 1.00 84.12 86 ALA A O 1
ATOM 701 N N . ARG A 1 87 ? -7.416 7.221 -7.791 1.00 82.62 87 ARG A N 1
ATOM 702 C CA . ARG A 1 87 ? -6.624 7.831 -8.863 1.00 82.62 87 ARG A CA 1
ATOM 703 C C . ARG A 1 87 ? -5.304 8.400 -8.345 1.00 82.62 87 ARG A C 1
ATOM 705 O O . ARG A 1 87 ? -4.278 8.184 -8.981 1.00 82.62 87 ARG A O 1
ATOM 712 N N . GLU A 1 88 ? -5.331 9.105 -7.218 1.00 85.62 88 GLU A N 1
ATOM 713 C CA . GLU A 1 88 ? -4.127 9.671 -6.592 1.00 85.62 88 GLU A CA 1
ATOM 714 C C . GLU A 1 88 ? -3.179 8.571 -6.108 1.00 85.62 88 GLU A C 1
ATOM 716 O O . GLU A 1 88 ? -1.974 8.647 -6.344 1.00 85.62 88 GLU A O 1
ATOM 721 N N . PHE A 1 89 ? -3.726 7.503 -5.518 1.00 86.50 89 PHE A N 1
ATOM 722 C CA . PHE A 1 89 ? -2.945 6.328 -5.139 1.00 86.50 89 PHE A CA 1
ATOM 723 C C . PHE A 1 89 ? -2.244 5.691 -6.350 1.00 86.50 89 PHE A C 1
ATOM 725 O O . PHE A 1 89 ? -1.033 5.458 -6.323 1.00 86.50 89 PHE A O 1
ATOM 732 N N . LEU A 1 90 ? -2.991 5.449 -7.435 1.00 83.50 90 LEU A N 1
ATOM 733 C CA . LEU A 1 90 ? -2.453 4.834 -8.649 1.00 83.50 90 LEU A CA 1
ATOM 734 C C . LEU A 1 90 ? -1.388 5.714 -9.322 1.00 83.50 90 LEU A C 1
ATOM 736 O O . LEU A 1 90 ? -0.385 5.185 -9.801 1.00 83.50 90 LEU A O 1
ATOM 740 N N . ASP A 1 91 ? -1.547 7.040 -9.318 1.00 80.25 91 ASP A N 1
ATOM 741 C CA . ASP A 1 91 ? -0.520 7.956 -9.834 1.00 80.25 91 ASP A CA 1
ATOM 742 C C . ASP A 1 91 ? 0.781 7.882 -9.013 1.00 80.25 91 ASP A C 1
ATOM 744 O O . ASP A 1 91 ? 1.873 7.819 -9.580 1.00 80.25 91 ASP A O 1
ATOM 748 N N . GLY A 1 92 ? 0.673 7.754 -7.684 1.00 74.94 92 GLY A N 1
ATOM 749 C CA . GLY A 1 92 ? 1.816 7.500 -6.801 1.00 74.94 92 GLY A CA 1
ATOM 750 C C . GLY A 1 92 ? 2.562 6.204 -7.144 1.00 74.94 92 GLY A C 1
ATOM 751 O O . GLY A 1 92 ? 3.782 6.216 -7.293 1.00 74.94 92 GLY A O 1
ATOM 752 N N . THR A 1 93 ? 1.839 5.101 -7.377 1.00 74.38 93 THR A N 1
ATOM 753 C CA . THR A 1 93 ? 2.443 3.814 -7.799 1.00 74.38 93 THR A CA 1
ATOM 754 C C . THR A 1 93 ? 3.036 3.838 -9.213 1.00 74.38 93 THR A C 1
ATOM 756 O O . THR A 1 93 ? 3.865 3.002 -9.573 1.00 74.38 93 THR A O 1
ATOM 759 N N . ARG A 1 94 ? 2.625 4.803 -10.043 1.00 66.12 94 ARG A N 1
ATOM 760 C CA . ARG A 1 94 ? 3.188 5.008 -11.380 1.00 66.12 94 ARG A CA 1
ATOM 761 C C . ARG A 1 94 ? 4.551 5.699 -11.321 1.00 66.12 94 ARG A C 1
ATOM 763 O O . ARG A 1 94 ? 5.376 5.443 -12.190 1.00 66.12 94 ARG A O 1
ATOM 770 N N . LYS A 1 95 ? 4.804 6.543 -10.313 1.00 61.69 95 LYS A N 1
ATOM 771 C CA . LYS A 1 95 ? 6.109 7.200 -10.107 1.00 61.69 95 LYS A CA 1
ATOM 772 C C . LYS A 1 95 ? 7.208 6.235 -9.660 1.00 61.69 95 LYS A C 1
ATOM 774 O O . LYS A 1 95 ? 8.352 6.426 -10.062 1.00 61.69 95 LYS A O 1
ATOM 779 N N . SER A 1 96 ? 6.879 5.210 -8.871 1.00 55.00 96 SER A N 1
ATOM 780 C CA . SER A 1 96 ? 7.848 4.179 -8.467 1.00 55.00 96 SER A CA 1
ATOM 781 C C . SER A 1 96 ? 8.181 3.208 -9.608 1.00 55.00 96 SER A C 1
ATOM 783 O O . SER A 1 96 ? 9.319 2.758 -9.727 1.00 55.00 96 SER A O 1
ATOM 785 N N . ASN A 1 97 ? 7.233 2.960 -10.516 1.00 52.97 97 ASN A N 1
ATOM 786 C CA . ASN A 1 97 ? 7.448 2.196 -11.743 1.00 52.97 97 ASN A CA 1
ATOM 787 C C . ASN A 1 97 ? 7.949 3.102 -12.885 1.00 52.97 97 ASN A C 1
ATOM 789 O O . ASN A 1 97 ? 7.195 3.476 -13.786 1.00 52.97 97 ASN A O 1
ATOM 793 N N . ASN A 1 98 ? 9.243 3.442 -12.882 1.00 52.47 98 ASN A N 1
ATOM 794 C CA . ASN A 1 98 ? 9.902 4.122 -14.007 1.00 52.47 98 ASN A CA 1
ATOM 795 C C . ASN A 1 98 ? 10.045 3.187 -15.230 1.00 52.47 98 ASN A C 1
ATOM 797 O O . ASN A 1 98 ? 11.141 2.812 -15.635 1.00 52.47 98 ASN A O 1
ATOM 801 N N . ILE A 1 99 ? 8.924 2.847 -15.872 1.00 54.38 99 ILE A N 1
ATOM 802 C CA . ILE A 1 99 ? 8.890 2.334 -17.257 1.00 54.38 99 ILE A CA 1
ATOM 803 C C . ILE A 1 99 ? 9.319 3.408 -18.269 1.00 54.38 99 ILE A C 1
ATOM 805 O O . ILE A 1 99 ? 9.598 3.110 -19.430 1.00 54.38 99 ILE A O 1
ATOM 809 N N . PHE A 1 100 ? 9.385 4.667 -17.833 1.00 51.25 100 PHE A N 1
ATOM 810 C CA . PHE A 1 100 ? 9.909 5.777 -18.610 1.00 51.25 100 PHE A CA 1
ATOM 811 C C . PHE A 1 100 ? 11.401 5.930 -18.310 1.00 51.25 100 PHE A C 1
ATOM 813 O O . PHE A 1 100 ? 11.802 6.268 -17.201 1.00 51.25 100 PHE A O 1
ATOM 820 N N . CYS A 1 101 ? 12.231 5.654 -19.311 1.00 45.31 101 CYS A N 1
ATOM 821 C CA . CYS A 1 101 ? 13.670 5.850 -19.218 1.00 45.31 101 CYS A CA 1
ATOM 822 C C . CYS A 1 101 ? 13.995 7.354 -19.226 1.00 45.31 101 CYS A C 1
ATOM 824 O O . CYS A 1 101 ? 13.586 8.060 -20.145 1.00 45.31 101 CYS A O 1
ATOM 826 N N . SER A 1 102 ? 14.769 7.840 -18.250 1.00 53.72 102 SER A N 1
ATOM 827 C CA . SER A 1 102 ? 15.225 9.243 -18.181 1.00 53.72 102 SER A CA 1
ATOM 828 C C . SER A 1 102 ? 16.268 9.615 -19.246 1.00 53.72 102 SER A C 1
ATOM 830 O O . SER A 1 102 ? 16.713 10.761 -19.299 1.00 53.72 102 SER A O 1
ATOM 832 N N . ASN A 1 103 ? 16.708 8.661 -20.073 1.00 51.62 103 ASN A N 1
ATOM 833 C CA . ASN A 1 103 ? 17.676 8.912 -21.135 1.00 51.62 103 ASN A CA 1
ATOM 834 C C . ASN A 1 103 ? 16.978 9.583 -22.336 1.00 51.62 103 ASN A C 1
ATOM 836 O O . ASN A 1 103 ? 16.098 8.965 -22.939 1.00 51.62 103 ASN A O 1
ATOM 840 N N . PRO A 1 104 ? 17.409 10.789 -22.750 1.00 60.06 104 PRO A N 1
ATOM 841 C CA . PRO A 1 104 ? 16.784 11.538 -23.843 1.00 60.06 104 PRO A CA 1
ATOM 842 C C . PRO A 1 104 ? 16.881 10.847 -25.214 1.00 60.06 104 PRO A C 1
ATOM 844 O O . PRO A 1 104 ? 16.172 11.235 -26.138 1.00 60.06 104 PRO A O 1
ATOM 847 N N . ASN A 1 105 ? 17.736 9.828 -25.364 1.00 61.56 105 ASN A N 1
ATOM 848 C CA . ASN A 1 105 ? 17.855 9.040 -26.595 1.00 61.56 105 ASN A CA 1
ATOM 849 C C . ASN A 1 105 ? 16.820 7.908 -26.707 1.00 61.56 105 ASN A C 1
ATOM 851 O O . ASN A 1 105 ? 16.668 7.328 -27.782 1.00 61.56 105 ASN A O 1
ATOM 855 N N . HIS A 1 106 ? 16.113 7.564 -25.626 1.00 56.75 106 HIS A N 1
ATOM 856 C CA . HIS A 1 106 ? 15.025 6.592 -25.691 1.00 56.75 106 HIS A CA 1
ATOM 857 C C . HIS A 1 106 ? 13.717 7.315 -26.005 1.00 56.75 106 HIS A C 1
ATOM 859 O O . HIS A 1 106 ? 13.384 8.336 -25.409 1.00 56.75 106 HIS A O 1
ATOM 865 N N . ARG A 1 107 ? 12.951 6.775 -26.956 1.00 55.12 107 ARG A N 1
ATOM 866 C CA . ARG A 1 107 ? 11.643 7.320 -27.320 1.00 55.12 107 ARG A CA 1
ATOM 867 C C . ARG A 1 107 ? 10.701 7.166 -26.129 1.00 55.12 107 ARG A C 1
ATOM 869 O O . ARG A 1 107 ? 10.359 6.041 -25.774 1.00 55.12 107 ARG A O 1
ATOM 876 N N . THR A 1 108 ? 10.267 8.276 -25.538 1.00 54.69 108 THR A N 1
ATOM 877 C CA . THR A 1 108 ? 9.220 8.271 -24.513 1.00 54.69 108 THR A CA 1
ATOM 878 C C . THR A 1 108 ? 7.978 7.612 -25.116 1.00 54.69 108 THR A C 1
ATOM 880 O O . THR A 1 108 ? 7.484 8.108 -26.136 1.00 54.69 108 THR A O 1
ATOM 883 N N . PRO A 1 109 ? 7.481 6.485 -24.572 1.00 55.78 109 PRO A N 1
ATOM 884 C CA . PRO A 1 109 ? 6.255 5.897 -25.081 1.00 55.78 109 PRO A CA 1
ATOM 885 C C . PRO A 1 109 ? 5.136 6.927 -24.914 1.00 55.78 109 PRO A C 1
ATOM 887 O O . PRO A 1 109 ? 4.861 7.397 -23.808 1.00 55.78 109 PRO A O 1
ATOM 890 N N . ALA A 1 110 ? 4.547 7.341 -26.036 1.00 54.06 110 ALA A N 1
ATOM 891 C CA . ALA A 1 110 ? 3.423 8.259 -26.028 1.00 54.06 110 ALA A CA 1
ATOM 892 C C . ALA A 1 110 ? 2.269 7.582 -25.282 1.00 54.06 110 ALA A C 1
ATOM 894 O O . ALA A 1 110 ? 1.929 6.440 -25.590 1.00 54.06 110 ALA A O 1
ATOM 895 N N . LEU A 1 111 ? 1.675 8.278 -24.309 1.00 52.34 111 LEU A N 1
ATOM 896 C CA . LEU A 1 111 ? 0.402 7.863 -23.731 1.00 52.34 111 LEU A CA 1
ATOM 897 C C . LEU A 1 111 ? -0.618 7.812 -24.870 1.00 52.34 111 LEU A C 1
ATOM 899 O O . LEU A 1 111 ? -1.105 8.846 -25.325 1.00 52.34 111 LEU A O 1
ATOM 903 N N . THR A 1 112 ? -0.924 6.618 -25.363 1.00 44.22 112 THR A N 1
ATOM 904 C CA . THR A 1 112 ? -2.060 6.422 -26.252 1.00 44.22 112 THR A CA 1
ATOM 905 C C . THR A 1 112 ? -3.313 6.574 -25.402 1.00 44.22 112 THR A C 1
ATOM 907 O O . THR A 1 112 ? -3.744 5.650 -24.718 1.00 44.22 112 THR A O 1
ATOM 910 N N . SER A 1 113 ? -3.895 7.776 -25.404 1.00 43.72 113 SER A N 1
ATOM 911 C CA . SER A 1 113 ? -5.272 7.975 -24.959 1.00 43.72 113 SER A CA 1
ATOM 912 C C . SER A 1 113 ? -6.167 7.085 -25.818 1.00 43.72 113 SER A C 1
ATOM 914 O O . SER A 1 113 ? -6.548 7.458 -26.923 1.00 43.72 113 SER A O 1
ATOM 916 N N . LEU A 1 114 ? -6.529 5.907 -25.309 1.00 55.12 114 LEU A N 1
ATOM 917 C CA . LEU A 1 114 ? -7.526 5.024 -25.925 1.00 55.12 114 LEU A CA 1
ATOM 918 C C . LEU A 1 114 ? -8.947 5.637 -25.928 1.00 55.12 114 LEU A C 1
ATOM 920 O O . LEU A 1 114 ? -9.897 4.979 -26.327 1.00 55.12 114 LEU A O 1
ATOM 924 N N . LEU A 1 115 ? -9.103 6.900 -25.512 1.00 47.31 115 LEU A N 1
ATOM 925 C CA . LEU A 1 115 ? -10.367 7.644 -25.480 1.00 47.31 115 LEU A CA 1
ATOM 926 C C . LEU A 1 115 ? -10.518 8.665 -26.625 1.00 47.31 115 LEU A C 1
ATOM 928 O O . LEU A 1 115 ? -11.408 9.507 -26.569 1.00 47.31 115 LEU A O 1
ATOM 932 N N . SER A 1 116 ? -9.682 8.597 -27.665 1.00 47.00 116 SER A N 1
ATOM 933 C CA . SER A 1 116 ? -9.720 9.549 -28.788 1.00 47.00 116 SER A CA 1
ATOM 934 C C . SER A 1 116 ? -10.100 8.916 -30.130 1.00 47.00 116 SER A C 1
ATOM 936 O O . SER A 1 116 ? -9.654 9.400 -31.169 1.00 47.00 116 SER A O 1
ATOM 938 N N . LEU A 1 117 ? -10.882 7.833 -30.148 1.00 41.47 117 LEU A N 1
ATOM 939 C CA . LEU A 1 117 ? -11.503 7.380 -31.394 1.00 41.47 117 LEU A CA 1
ATOM 940 C C . LEU A 1 117 ? -12.886 8.036 -31.517 1.00 41.47 117 LEU A C 1
ATOM 942 O O . LEU A 1 117 ? -13.751 7.754 -30.685 1.00 41.47 117 LEU A O 1
ATOM 946 N N . PRO A 1 118 ? -13.115 8.928 -32.500 1.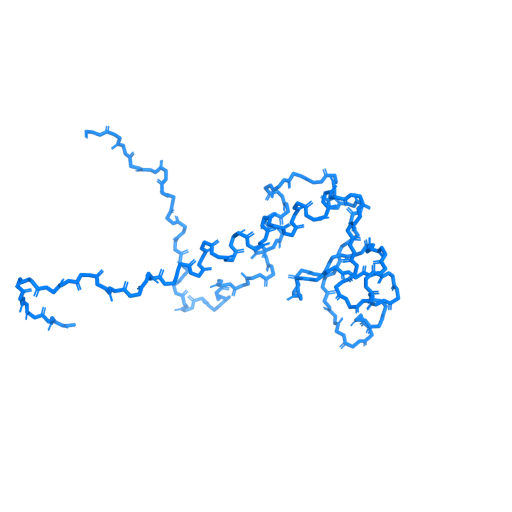00 39.66 118 PRO A N 1
ATOM 947 C CA . PRO A 1 118 ? -14.464 9.379 -32.801 1.00 39.66 118 PRO A CA 1
ATOM 948 C C . PRO A 1 118 ? -15.287 8.175 -33.274 1.00 39.66 118 PRO A C 1
ATOM 950 O O . PRO A 1 118 ? -14.857 7.432 -34.156 1.00 39.66 118 PRO A O 1
ATOM 953 N N . LEU A 1 119 ? -16.460 7.984 -32.667 1.00 44.59 119 LEU A N 1
ATOM 954 C CA . LEU A 1 119 ? -17.518 7.141 -33.220 1.00 44.59 119 LEU A CA 1
ATOM 955 C C . LEU A 1 119 ? -17.845 7.665 -34.621 1.00 44.59 119 LEU A C 1
ATOM 957 O O . LEU A 1 119 ? -18.258 8.820 -34.760 1.00 44.59 119 LEU A O 1
ATOM 961 N N . GLN A 1 120 ? -17.647 6.825 -35.631 1.00 43.38 120 GLN A N 1
ATOM 962 C CA . GLN A 1 120 ? -18.126 7.052 -36.987 1.00 43.38 120 GLN A CA 1
ATOM 963 C C . GLN A 1 120 ? -18.798 5.785 -37.492 1.00 43.38 120 GLN A C 1
ATOM 965 O O . GLN A 1 120 ? -18.214 4.697 -37.282 1.00 43.38 120 GLN A O 1
#

pLDDT: mean 74.0, std 18.52, range [35.44, 94.81]

Sequence (120 aa):
MRCLKGPGCDDDSPPLDNVFFENLQRHISVYRQIQDAQAACTRCREPADFWCFECEQLLCSKCFEAHQWFLKHEARPLAELRSQSAREFLDGTRKSNNIFCSNPNHRTPALTSLLSLPLQ

Foldseek 3Di:
DDDDDDPDDDPPPPPPPPVVVVVVVLLVVLLVLLLDPLNAWPPPRHRFFKAFLQVRTTHHPVRVVVCVVVDVTDMDTSVVSNVDDSVVSVVSSVVSPCPPDPDPPDDGPDPPPPPPDDDD